Protein AF-A0A2Z6ZSB6-F1 (afdb_monomer)

Nearest PDB structures (foldseek):
  2xss-assembly1_B-2  TM=2.719E-01  e=9.763E+00  Homo sapiens

Sequence (79 aa):
MSLSHNEIPMLSKEEYDVWKIRMQAHLAAQNDDMWEVMTNGPLKIMKANPAFAITGGAPEWIEKSRAEYTTEDKNEGQS

Structure (mmCIF, N/CA/C/O backbone):
data_AF-A0A2Z6ZSB6-F1
#
_entry.id   AF-A0A2Z6ZSB6-F1
#
loop_
_atom_site.group_PDB
_atom_site.id
_atom_site.type_s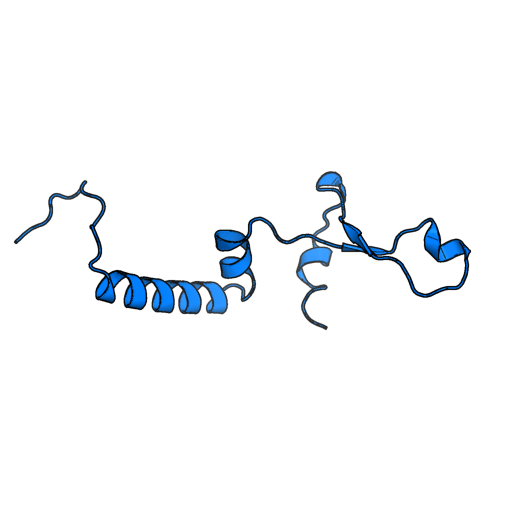ymbol
_atom_site.label_atom_id
_atom_site.label_alt_id
_atom_site.label_comp_id
_atom_site.label_asym_id
_atom_site.label_entity_id
_atom_site.label_seq_id
_atom_site.pdbx_PDB_ins_code
_atom_site.Cartn_x
_atom_site.Cartn_y
_atom_site.Cartn_z
_atom_site.occupancy
_atom_site.B_iso_or_equiv
_atom_site.auth_seq_id
_atom_site.auth_comp_id
_atom_site.auth_asym_id
_atom_site.auth_atom_id
_atom_site.pdbx_PDB_model_num
ATOM 1 N N . MET A 1 1 ? -9.701 9.017 35.669 1.00 43.91 1 MET A N 1
ATOM 2 C CA . MET A 1 1 ? -8.904 7.776 35.671 1.00 43.91 1 MET A CA 1
ATOM 3 C C . MET A 1 1 ? -7.683 8.055 34.819 1.00 43.91 1 MET A C 1
ATOM 5 O O . MET A 1 1 ? -7.863 8.459 33.679 1.00 43.91 1 MET A O 1
ATOM 9 N N . SER A 1 2 ? -6.483 7.968 35.384 1.00 45.75 2 SER A N 1
ATOM 10 C CA . SER A 1 2 ? -5.238 8.205 34.650 1.00 45.75 2 SER A CA 1
ATOM 11 C C . SER A 1 2 ? -4.680 6.846 34.253 1.00 45.75 2 SER A C 1
ATOM 13 O O . SER A 1 2 ? -4.315 6.078 35.141 1.00 45.75 2 SER A O 1
ATOM 15 N N . LEU A 1 3 ? -4.674 6.523 32.956 1.00 53.31 3 LEU A N 1
ATOM 16 C CA . LEU A 1 3 ? -3.944 5.350 32.476 1.00 53.31 3 LEU A CA 1
ATOM 17 C C . LEU A 1 3 ? -2.456 5.560 32.766 1.00 53.31 3 LEU A C 1
ATOM 19 O O . LEU A 1 3 ? -1.926 6.657 32.574 1.00 53.31 3 LEU A O 1
ATOM 23 N N . SER A 1 4 ? -1.795 4.519 33.266 1.00 63.19 4 SER A N 1
ATOM 24 C CA . SER A 1 4 ? -0.353 4.546 33.468 1.00 63.19 4 SER A CA 1
ATOM 25 C C . SER A 1 4 ? 0.349 4.684 32.108 1.00 63.19 4 SER A C 1
ATOM 27 O O . SER A 1 4 ? -0.101 4.129 31.108 1.00 63.19 4 SER A O 1
ATOM 29 N N . HIS A 1 5 ? 1.443 5.448 32.047 1.00 59.59 5 HIS A N 1
ATOM 30 C CA . HIS A 1 5 ? 2.103 5.868 30.798 1.00 59.59 5 HIS A CA 1
ATOM 31 C C . HIS A 1 5 ? 2.691 4.731 29.928 1.00 59.59 5 HIS A C 1
ATOM 33 O O . HIS A 1 5 ? 3.292 5.020 28.897 1.00 59.59 5 HIS A O 1
ATOM 39 N N . ASN A 1 6 ? 2.517 3.460 30.313 1.00 56.66 6 ASN A N 1
ATOM 40 C CA . ASN A 1 6 ? 3.109 2.295 29.649 1.00 56.66 6 ASN A CA 1
ATOM 41 C C . ASN A 1 6 ? 2.091 1.207 29.262 1.00 56.66 6 ASN A C 1
ATOM 43 O O . ASN A 1 6 ? 2.491 0.154 28.765 1.00 56.66 6 ASN A O 1
ATOM 47 N N . GLU A 1 7 ? 0.795 1.420 29.479 1.00 54.28 7 GLU A N 1
ATOM 48 C CA . GLU A 1 7 ? -0.226 0.475 29.028 1.00 54.28 7 GLU A CA 1
ATOM 49 C C . GLU A 1 7 ? -0.612 0.805 27.590 1.00 54.28 7 GLU A C 1
ATOM 51 O O . GLU A 1 7 ? -0.986 1.938 27.286 1.00 54.28 7 GLU A O 1
ATOM 56 N N . ILE A 1 8 ? -0.508 -0.185 26.694 1.00 60.34 8 ILE A N 1
ATOM 57 C CA . ILE A 1 8 ? -1.072 -0.071 25.346 1.00 60.34 8 ILE A CA 1
ATOM 58 C C . ILE A 1 8 ? -2.554 0.253 25.552 1.00 60.34 8 ILE A C 1
ATOM 60 O O . ILE A 1 8 ? -3.246 -0.567 26.162 1.00 60.34 8 ILE A O 1
ATOM 64 N N . PRO A 1 9 ? -3.051 1.427 25.119 1.00 63.06 9 PRO A N 1
ATOM 65 C CA . PRO A 1 9 ? -4.448 1.764 25.315 1.00 63.06 9 PRO A CA 1
ATOM 66 C C . PRO A 1 9 ? -5.285 0.689 24.627 1.00 63.06 9 PRO A C 1
ATOM 68 O O . PRO A 1 9 ? -5.253 0.541 23.405 1.00 63.06 9 PRO A O 1
ATOM 71 N N . MET A 1 10 ? -5.989 -0.106 25.433 1.00 73.12 10 MET A N 1
ATOM 72 C CA . MET A 1 10 ? -6.981 -1.045 24.932 1.00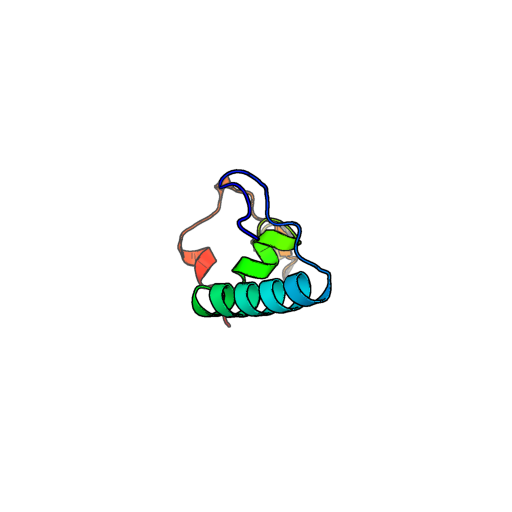 73.12 10 MET A CA 1
ATOM 73 C C . MET A 1 10 ? -8.154 -0.206 24.443 1.00 73.12 10 MET A C 1
ATOM 75 O O . MET A 1 10 ? -9.019 0.176 25.227 1.00 73.12 10 MET A O 1
ATOM 79 N N . LEU A 1 11 ? -8.131 0.150 23.161 1.00 77.81 11 LEU A N 1
ATOM 80 C CA . LEU A 1 11 ? -9.236 0.849 22.521 1.00 77.81 11 LEU A CA 1
ATOM 81 C C . LEU A 1 11 ? -10.494 -0.022 22.637 1.00 77.81 11 LEU A C 1
ATOM 83 O O . LEU A 1 11 ? -10.448 -1.225 22.359 1.00 77.81 11 LEU A O 1
ATOM 87 N N . SER A 1 12 ? -11.621 0.582 23.019 1.00 86.25 12 SER A N 1
ATOM 88 C CA . SER A 1 12 ? -12.929 -0.032 22.771 1.00 86.25 12 SER A CA 1
ATOM 89 C C . SER A 1 12 ? -13.138 -0.226 21.267 1.00 86.25 12 SER A C 1
ATOM 91 O O . SER A 1 12 ? -12.411 0.331 20.440 1.00 86.25 12 SER A O 1
ATOM 93 N N . LYS A 1 13 ? -14.134 -1.026 20.880 1.00 86.50 13 LYS A N 1
ATOM 94 C CA . LYS A 1 13 ? -14.391 -1.292 19.461 1.00 86.50 13 LYS A CA 1
ATOM 95 C C . LYS A 1 13 ? -14.705 -0.004 18.694 1.00 86.50 13 LYS A C 1
ATOM 97 O O . LYS A 1 13 ? -14.165 0.216 17.614 1.00 86.50 13 LYS A O 1
ATOM 102 N N . GLU A 1 14 ? -15.505 0.869 19.292 1.00 88.88 14 GLU A N 1
ATOM 103 C CA . GLU A 1 14 ? -15.880 2.161 18.727 1.00 88.88 14 GLU A CA 1
ATOM 104 C C . GLU A 1 14 ? -14.666 3.098 18.611 1.00 88.88 14 GLU A C 1
ATOM 106 O O . GLU A 1 14 ? -14.479 3.759 17.589 1.00 88.88 14 GLU A O 1
ATOM 111 N N . GLU A 1 15 ? -13.797 3.130 19.626 1.00 88.50 15 GLU A N 1
ATOM 112 C CA . GLU A 1 15 ? -12.561 3.921 19.587 1.00 88.50 15 GLU A CA 1
ATOM 113 C C . GLU A 1 15 ? -11.554 3.374 18.569 1.00 88.50 15 GLU A C 1
ATOM 115 O O . GLU A 1 15 ? -10.863 4.158 17.917 1.00 88.50 15 GLU A O 1
ATOM 120 N N . TYR A 1 1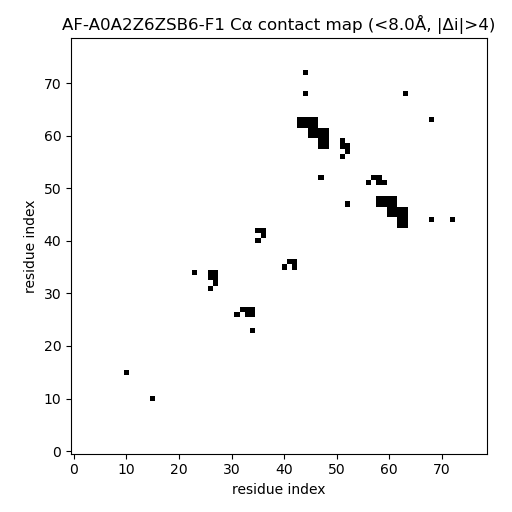6 ? -11.492 2.052 18.393 1.00 88.31 16 TYR A N 1
ATOM 121 C CA . TYR A 1 16 ? -10.670 1.411 17.373 1.00 88.31 16 TYR A CA 1
ATOM 122 C C . TYR A 1 16 ? -11.136 1.783 15.964 1.00 88.31 16 TYR A C 1
ATOM 124 O O . TYR A 1 16 ? -10.306 2.149 15.134 1.00 88.31 16 TYR A O 1
ATOM 132 N N . ASP A 1 17 ? -12.443 1.757 15.697 1.00 89.81 17 ASP A N 1
ATOM 133 C CA . ASP A 1 17 ? -12.988 2.127 14.388 1.00 89.81 17 ASP A CA 1
ATOM 134 C C . ASP A 1 17 ? -12.725 3.610 14.071 1.00 89.81 17 ASP A C 1
ATOM 136 O O . ASP A 1 17 ? -12.269 3.947 12.975 1.00 89.81 17 ASP A O 1
ATOM 140 N N . VAL A 1 18 ? -12.910 4.503 15.052 1.00 91.81 18 VAL A N 1
ATOM 141 C CA . VAL A 1 18 ? -12.584 5.933 14.905 1.00 91.81 18 VAL A CA 1
ATOM 142 C C . VAL A 1 18 ? -11.084 6.146 14.683 1.00 91.81 18 VAL A C 1
ATOM 144 O O . VAL A 1 18 ? -10.693 6.935 13.818 1.00 91.81 18 VAL A O 1
ATOM 147 N N . TRP A 1 19 ? -10.231 5.454 15.442 1.00 90.56 19 TRP A N 1
ATOM 148 C CA . TRP A 1 19 ? -8.779 5.506 15.268 1.00 90.56 19 TRP A CA 1
ATOM 149 C C . TRP A 1 19 ? -8.365 5.016 13.878 1.00 90.56 19 TRP A C 1
ATOM 151 O O . TRP A 1 19 ? -7.594 5.693 13.197 1.00 90.56 19 TRP A O 1
ATOM 161 N N . LYS A 1 20 ? -8.930 3.894 13.424 1.00 89.75 20 LYS A N 1
ATOM 162 C CA . LYS A 1 20 ? -8.659 3.296 12.116 1.00 89.75 20 LYS A CA 1
ATOM 163 C C . LYS A 1 20 ? -8.990 4.263 10.981 1.00 89.75 20 LYS A C 1
ATOM 165 O O . LYS A 1 20 ? -8.138 4.486 10.128 1.00 89.75 20 LYS A O 1
ATOM 170 N N . ILE A 1 21 ? -10.167 4.895 11.010 1.00 92.44 21 ILE A N 1
ATOM 171 C CA . ILE A 1 21 ? -10.587 5.879 9.995 1.00 92.44 21 ILE A CA 1
ATOM 172 C C . ILE A 1 21 ? -9.637 7.084 9.970 1.00 92.44 21 ILE A C 1
ATOM 174 O O . ILE A 1 21 ? -9.218 7.530 8.902 1.00 92.44 21 ILE A O 1
ATOM 178 N N . ARG A 1 22 ? -9.257 7.608 11.143 1.00 93.25 22 ARG A N 1
ATOM 179 C CA . ARG A 1 22 ? -8.319 8.740 11.235 1.00 93.25 22 ARG A CA 1
ATOM 180 C C . ARG A 1 22 ? -6.934 8.378 10.714 1.00 93.25 22 ARG A C 1
ATOM 182 O O . ARG A 1 22 ? -6.310 9.195 10.045 1.00 93.25 22 ARG A O 1
ATOM 189 N N . MET A 1 23 ? -6.467 7.167 11.005 1.00 91.44 23 MET A N 1
ATOM 190 C CA . MET A 1 23 ? -5.170 6.692 10.539 1.00 91.44 23 MET A CA 1
ATOM 191 C C . MET A 1 23 ? -5.166 6.460 9.030 1.00 91.44 23 MET A C 1
ATOM 193 O O . MET A 1 23 ? -4.246 6.907 8.356 1.00 91.44 23 MET A O 1
ATOM 197 N N . GLN A 1 24 ? -6.230 5.865 8.488 1.00 89.56 24 GLN A N 1
ATOM 198 C CA . GLN A 1 24 ? -6.435 5.738 7.046 1.00 89.56 24 GLN A CA 1
ATOM 199 C C . GLN A 1 24 ? -6.394 7.099 6.346 1.00 89.56 24 GLN A C 1
ATOM 201 O O . GLN A 1 24 ? -5.622 7.272 5.410 1.00 89.56 24 GLN A O 1
ATOM 206 N N . ALA A 1 25 ? -7.160 8.081 6.830 1.00 90.75 25 ALA A N 1
ATOM 207 C CA . ALA A 1 25 ? -7.192 9.419 6.239 1.00 90.75 25 ALA A CA 1
ATOM 208 C C . ALA A 1 25 ? -5.839 10.148 6.338 1.00 90.75 25 ALA A C 1
ATOM 210 O O . ALA A 1 25 ? -5.431 10.830 5.401 1.00 90.75 25 ALA A O 1
ATOM 211 N N . HIS A 1 26 ? -5.130 10.001 7.461 1.00 90.19 26 HIS A N 1
ATOM 212 C CA . HIS A 1 26 ? -3.809 10.598 7.645 1.00 90.19 26 HIS A CA 1
ATOM 213 C C . HIS A 1 26 ? -2.755 9.984 6.716 1.00 90.19 26 HIS A C 1
ATOM 215 O O . HIS A 1 26 ? -1.930 10.713 6.171 1.00 90.19 26 HIS A O 1
ATOM 221 N N . LEU A 1 27 ? -2.790 8.662 6.536 1.00 88.81 27 LEU A N 1
ATOM 222 C CA . LEU A 1 27 ? -1.884 7.948 5.642 1.00 88.81 27 LEU A CA 1
ATOM 223 C C . LEU A 1 27 ? -2.179 8.271 4.179 1.00 88.81 27 LEU A C 1
ATOM 225 O O . LEU A 1 27 ? -1.247 8.621 3.468 1.00 88.81 27 LEU A O 1
ATOM 229 N N . ALA A 1 28 ? -3.451 8.272 3.770 1.00 86.44 28 ALA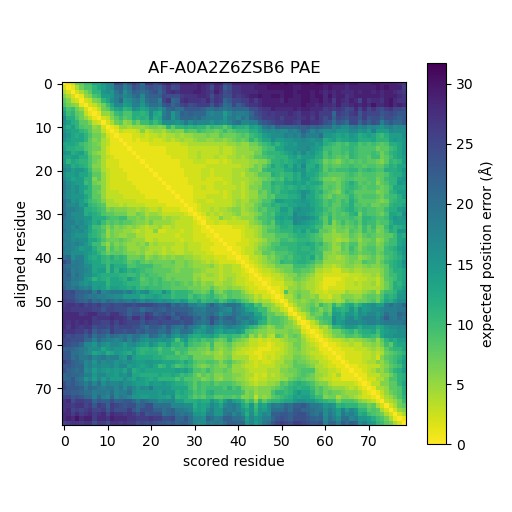 A N 1
ATOM 230 C CA . ALA A 1 28 ? -3.859 8.654 2.417 1.00 86.44 28 ALA A CA 1
ATOM 231 C C . ALA A 1 28 ? -3.408 10.081 2.053 1.00 86.44 28 ALA A C 1
ATOM 233 O O . ALA A 1 28 ? -2.885 10.322 0.973 1.00 86.44 28 ALA A O 1
ATOM 234 N N . ALA A 1 29 ? -3.482 11.023 3.001 1.00 87.94 29 ALA A N 1
ATOM 235 C CA . ALA A 1 29 ? -2.978 12.382 2.794 1.00 87.94 29 ALA A CA 1
ATOM 236 C C . ALA A 1 29 ? -1.455 12.465 2.544 1.00 87.94 29 ALA A C 1
ATOM 238 O O . ALA A 1 29 ? -0.982 13.481 2.034 1.00 87.94 29 ALA A O 1
ATOM 239 N N . GLN A 1 30 ? -0.681 11.441 2.924 1.00 84.88 30 GLN A N 1
ATOM 240 C CA . GLN A 1 30 ? 0.753 11.343 2.625 1.00 84.88 30 GLN A CA 1
ATOM 241 C C . GLN A 1 30 ? 1.012 10.517 1.360 1.00 84.88 30 GLN A C 1
ATOM 243 O O . GLN A 1 30 ? 1.830 10.907 0.527 1.00 84.88 30 GLN A O 1
ATOM 248 N N . ASN A 1 31 ? 0.353 9.365 1.255 1.00 82.56 31 ASN A N 1
ATOM 249 C CA . ASN A 1 31 ? 0.392 8.445 0.130 1.00 82.56 31 ASN A CA 1
ATOM 250 C C . ASN A 1 31 ? -0.811 7.487 0.223 1.00 82.56 31 ASN A C 1
ATOM 252 O O . ASN A 1 31 ? -0.932 6.745 1.203 1.00 82.56 31 ASN A O 1
ATOM 256 N N . ASP A 1 32 ? -1.657 7.471 -0.806 1.00 80.06 32 ASP A N 1
ATOM 257 C CA . ASP A 1 32 ? -2.868 6.644 -0.874 1.00 80.06 32 ASP A CA 1
ATOM 258 C C . ASP A 1 32 ? -2.587 5.141 -0.679 1.00 80.06 32 ASP A C 1
ATOM 260 O O . ASP A 1 32 ? -3.386 4.435 -0.057 1.00 80.06 32 ASP A O 1
ATOM 264 N N . ASP A 1 33 ? -1.400 4.667 -1.069 1.00 82.25 33 ASP A N 1
ATOM 265 C CA . ASP A 1 33 ? -1.058 3.243 -1.024 1.00 82.25 33 ASP A CA 1
ATOM 266 C C . ASP A 1 33 ? -0.446 2.794 0.320 1.00 82.25 33 ASP A C 1
ATOM 268 O O . ASP A 1 33 ? -0.259 1.597 0.566 1.00 82.25 33 ASP A O 1
ATOM 272 N N . MET A 1 34 ? -0.130 3.720 1.241 1.00 86.62 34 MET A N 1
ATOM 273 C CA . MET A 1 34 ? 0.516 3.362 2.518 1.00 86.62 34 MET A CA 1
ATOM 274 C C . MET A 1 34 ? -0.352 2.435 3.373 1.00 86.62 34 MET A C 1
ATOM 276 O O . MET A 1 34 ? 0.167 1.535 4.038 1.00 86.62 34 MET A O 1
ATOM 280 N N . TRP A 1 35 ? -1.670 2.647 3.370 1.00 86.38 35 TRP A N 1
ATOM 281 C CA . TRP A 1 35 ? -2.588 1.794 4.123 1.00 86.38 35 TRP A CA 1
ATOM 282 C C . TRP A 1 35 ? -2.604 0.360 3.581 1.00 86.38 35 TRP A C 1
ATOM 284 O O . TRP A 1 35 ? -2.647 -0.603 4.354 1.00 86.38 35 TRP A O 1
ATOM 294 N N . GLU A 1 36 ? -2.532 0.209 2.259 1.00 85.25 36 GLU A N 1
ATOM 295 C CA . GLU A 1 36 ? -2.485 -1.098 1.614 1.00 85.25 36 GLU A CA 1
ATOM 296 C C . GLU A 1 36 ? -1.188 -1.833 1.972 1.00 85.25 36 GLU A C 1
ATOM 298 O O . GLU A 1 36 ? -1.236 -2.995 2.374 1.00 85.25 36 GLU A O 1
ATOM 303 N N . VAL A 1 37 ? -0.050 -1.125 1.991 1.00 85.62 37 VAL A N 1
ATOM 304 C CA . VAL A 1 37 ? 1.241 -1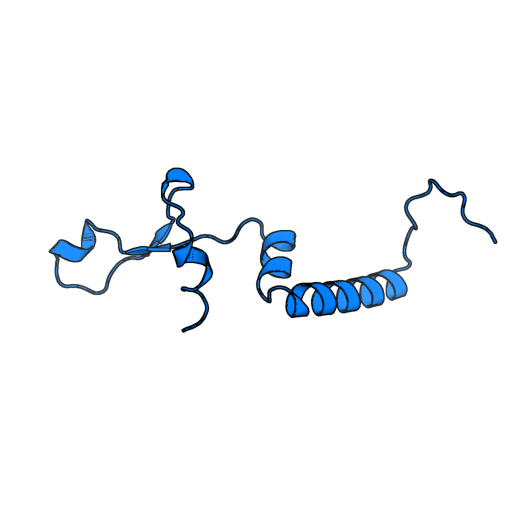.686 2.426 1.00 85.62 37 VAL A CA 1
ATOM 305 C C . VAL A 1 37 ? 1.190 -2.236 3.852 1.00 85.62 37 VAL A C 1
ATOM 307 O O . VAL A 1 37 ? 1.732 -3.304 4.142 1.00 85.62 37 VAL A O 1
ATOM 310 N N . MET A 1 38 ? 0.554 -1.505 4.768 1.00 83.50 38 MET A N 1
ATOM 311 C CA . MET A 1 38 ? 0.469 -1.907 6.175 1.00 83.50 38 MET A CA 1
ATOM 312 C C . MET A 1 38 ? -0.472 -3.093 6.403 1.00 83.50 38 MET A C 1
ATOM 314 O O . MET A 1 38 ? -0.257 -3.866 7.335 1.00 83.50 38 MET A O 1
ATOM 318 N N . THR A 1 39 ? -1.520 -3.228 5.588 1.00 87.00 39 THR A N 1
ATOM 319 C CA . THR A 1 39 ? -2.557 -4.257 5.768 1.00 87.00 39 THR A CA 1
ATOM 320 C C . THR A 1 39 ? -2.278 -5.531 4.981 1.00 87.00 39 THR A C 1
ATOM 322 O O . THR A 1 39 ? -2.462 -6.624 5.514 1.00 87.00 39 THR A O 1
ATOM 325 N N . ASN A 1 40 ? -1.798 -5.393 3.748 1.00 86.19 40 ASN A N 1
ATOM 326 C CA . ASN A 1 40 ? -1.600 -6.494 2.807 1.00 86.19 40 ASN A CA 1
ATOM 327 C C . ASN A 1 40 ? -0.115 -6.834 2.591 1.00 86.19 40 ASN A C 1
ATOM 329 O O . ASN A 1 40 ? 0.202 -7.836 1.948 1.00 86.19 40 ASN A O 1
ATOM 333 N N . GLY A 1 41 ? 0.797 -6.045 3.166 1.00 83.75 41 GLY A N 1
ATOM 334 C CA . GLY A 1 41 ? 2.238 -6.179 2.975 1.00 83.75 41 GLY A CA 1
ATOM 335 C C . GLY A 1 41 ? 2.760 -5.319 1.818 1.00 83.75 41 GLY A C 1
ATOM 336 O O . GLY A 1 41 ? 1.994 -4.606 1.181 1.00 83.75 41 GLY A O 1
ATOM 337 N N . PRO A 1 42 ? 4.077 -5.345 1.543 1.00 83.19 42 PRO A N 1
ATOM 338 C CA . PRO A 1 42 ? 4.700 -4.477 0.543 1.00 83.19 42 PRO A CA 1
ATOM 339 C C . PRO A 1 42 ? 4.016 -4.549 -0.828 1.00 83.19 42 PRO A C 1
ATOM 341 O O . PRO A 1 42 ? 3.744 -5.649 -1.312 1.00 83.19 42 PRO A O 1
ATOM 344 N N . LEU A 1 43 ? 3.806 -3.391 -1.470 1.00 82.12 43 LEU A N 1
ATOM 345 C CA . LEU A 1 43 ? 3.285 -3.330 -2.838 1.00 82.12 43 LEU A CA 1
ATOM 346 C C . LEU A 1 43 ? 4.161 -4.164 -3.772 1.00 82.12 43 LEU A C 1
ATOM 348 O O . LEU A 1 43 ? 5.396 -4.086 -3.747 1.00 82.12 43 LEU A O 1
ATOM 352 N N . LYS A 1 44 ? 3.494 -4.952 -4.609 1.00 84.50 44 LYS A N 1
ATOM 353 C CA . LYS A 1 44 ? 4.137 -5.756 -5.641 1.00 84.50 44 LYS A CA 1
ATOM 354 C C . LYS A 1 44 ? 4.334 -4.895 -6.873 1.00 84.50 44 LYS A C 1
ATOM 356 O O . LYS A 1 44 ? 3.378 -4.577 -7.571 1.00 84.50 44 LYS A O 1
ATOM 361 N N . ILE A 1 45 ? 5.580 -4.536 -7.140 1.00 87.62 45 ILE A N 1
ATOM 362 C CA . ILE A 1 45 ? 5.935 -3.817 -8.358 1.00 87.62 45 ILE A CA 1
ATOM 363 C C . ILE A 1 45 ? 5.966 -4.836 -9.498 1.00 87.62 45 ILE A C 1
ATOM 365 O O . ILE A 1 45 ? 6.631 -5.866 -9.389 1.00 87.62 45 ILE A O 1
ATOM 369 N N . MET A 1 46 ? 5.239 -4.570 -10.579 1.00 88.81 46 MET A N 1
ATOM 370 C CA . MET A 1 46 ? 5.140 -5.473 -11.729 1.00 88.81 46 MET A CA 1
ATOM 371 C C . MET A 1 46 ? 6.060 -5.013 -12.866 1.00 88.81 46 MET A C 1
ATOM 373 O O . MET A 1 46 ? 6.361 -3.832 -13.005 1.00 88.81 46 MET A O 1
ATOM 377 N N . LYS A 1 47 ? 6.516 -5.946 -13.704 1.00 87.62 47 LYS A N 1
ATOM 378 C CA . LYS A 1 47 ? 7.209 -5.680 -14.974 1.00 87.62 47 LYS A CA 1
ATOM 379 C C . LYS A 1 47 ? 6.664 -6.562 -16.083 1.00 87.62 47 LYS A C 1
ATOM 381 O O . LYS A 1 47 ? 6.216 -7.677 -15.825 1.00 87.62 47 LYS A O 1
ATOM 386 N N . ALA A 1 48 ? 6.761 -6.091 -17.322 1.00 87.75 48 ALA A N 1
ATOM 387 C CA . ALA A 1 48 ? 6.493 -6.932 -18.478 1.00 87.75 48 ALA A CA 1
ATOM 388 C C . ALA A 1 48 ? 7.482 -8.108 -18.515 1.00 87.75 48 ALA A C 1
ATOM 390 O O . ALA A 1 48 ? 8.686 -7.934 -18.305 1.00 87.75 48 ALA A O 1
ATOM 391 N N . ASN A 1 49 ? 6.977 -9.306 -18.794 1.00 85.12 49 ASN A N 1
ATOM 392 C CA . ASN A 1 49 ? 7.777 -10.503 -18.968 1.00 85.12 49 ASN A CA 1
ATOM 393 C C . ASN A 1 49 ? 8.577 -10.389 -20.280 1.00 85.12 49 ASN A C 1
ATOM 395 O O . ASN A 1 49 ? 7.985 -10.442 -21.366 1.00 85.12 49 ASN A O 1
ATOM 399 N N . PRO A 1 50 ? 9.917 -10.283 -20.223 1.00 77.62 50 PRO A N 1
ATOM 400 C CA . PRO A 1 50 ? 10.732 -10.150 -21.427 1.00 77.62 50 PRO A CA 1
ATOM 401 C C . PRO A 1 50 ? 10.666 -11.396 -22.321 1.00 77.62 50 PRO A C 1
ATOM 403 O O . PRO A 1 50 ? 10.864 -11.285 -23.528 1.00 77.62 50 PRO A O 1
ATOM 406 N N . ALA A 1 51 ? 10.344 -12.572 -21.767 1.00 76.38 51 ALA A N 1
ATOM 407 C CA . ALA A 1 51 ? 10.189 -13.798 -22.547 1.00 76.38 51 ALA A CA 1
ATOM 408 C C . ALA A 1 51 ? 8.954 -13.754 -23.464 1.00 76.38 51 ALA A C 1
ATOM 410 O O . ALA A 1 51 ? 8.971 -14.324 -24.554 1.00 76.38 51 ALA A O 1
ATOM 411 N N . PHE A 1 52 ? 7.896 -13.053 -23.045 1.00 66.38 52 PHE A N 1
ATOM 412 C CA . PHE A 1 52 ? 6.651 -12.961 -23.803 1.00 66.38 52 PHE A CA 1
ATOM 413 C C . PHE A 1 52 ? 6.692 -11.863 -24.875 1.00 66.38 52 PHE A C 1
ATOM 415 O O . PHE A 1 52 ? 6.087 -12.014 -25.939 1.00 66.38 52 PHE A O 1
ATOM 422 N N . ALA A 1 53 ? 7.482 -10.806 -24.647 1.00 60.31 53 ALA A N 1
ATOM 423 C CA . ALA A 1 53 ? 7.668 -9.691 -25.581 1.00 60.31 53 ALA A CA 1
ATOM 424 C C . ALA A 1 53 ? 8.177 -10.122 -26.976 1.00 60.31 53 ALA A C 1
ATOM 426 O O . ALA A 1 53 ? 7.987 -9.406 -27.955 1.00 60.31 53 ALA A O 1
ATOM 427 N N . ILE A 1 54 ? 8.771 -11.315 -27.088 1.00 61.47 54 ILE A N 1
ATOM 428 C CA . ILE A 1 54 ? 9.288 -11.882 -28.343 1.00 61.47 54 ILE A CA 1
ATOM 429 C C . ILE A 1 54 ? 8.160 -12.472 -29.219 1.00 61.47 54 ILE A C 1
ATOM 431 O O . ILE A 1 54 ? 8.326 -12.620 -30.427 1.00 61.47 54 ILE A O 1
ATOM 435 N N . THR A 1 55 ? 6.992 -12.782 -28.643 1.00 68.44 55 THR A N 1
ATOM 436 C CA . THR A 1 55 ? 5.916 -13.534 -29.324 1.00 68.44 55 THR A CA 1
ATOM 437 C C . THR A 1 55 ? 4.809 -12.667 -29.939 1.00 68.44 55 THR A C 1
ATOM 439 O O . THR A 1 55 ? 3.885 -13.199 -30.549 1.00 68.44 55 THR A O 1
ATOM 442 N N . GLY A 1 56 ? 4.896 -11.336 -29.826 1.00 67.88 56 GLY A N 1
ATOM 443 C CA . GLY A 1 56 ? 3.945 -10.396 -30.441 1.00 67.88 56 GLY A CA 1
ATOM 444 C C . GLY A 1 56 ? 2.543 -10.361 -29.810 1.00 67.88 56 GLY A C 1
ATOM 445 O O . GLY A 1 56 ? 1.661 -9.692 -30.345 1.00 67.88 56 GLY A O 1
ATOM 446 N N . GLY A 1 57 ? 2.317 -11.066 -28.697 1.00 73.88 57 GLY A N 1
ATOM 447 C CA . GLY A 1 57 ? 1.066 -11.012 -27.935 1.00 73.88 57 GLY A CA 1
ATOM 448 C C . GLY A 1 57 ? 1.0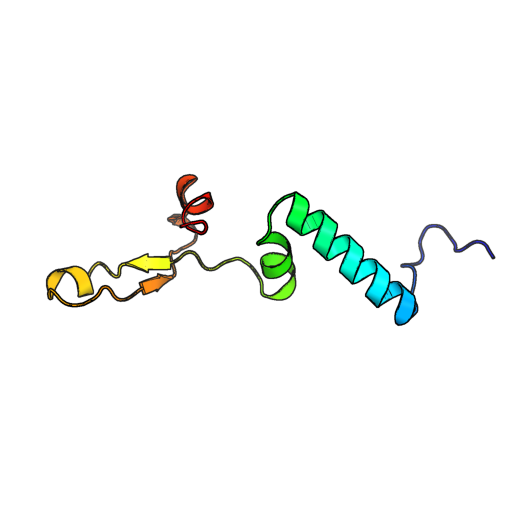37 -9.903 -26.871 1.00 73.88 57 GLY A C 1
ATOM 449 O O . GLY A 1 57 ? 2.007 -9.171 -26.680 1.00 73.88 57 GLY A O 1
ATOM 450 N N . ALA A 1 58 ? -0.071 -9.825 -26.122 1.00 73.88 58 ALA A N 1
ATOM 451 C CA . ALA A 1 58 ? -0.207 -8.921 -24.976 1.00 73.88 58 ALA A CA 1
ATOM 452 C C . ALA A 1 58 ? 0.794 -9.268 -23.853 1.00 73.88 58 ALA A C 1
ATOM 454 O O . ALA A 1 58 ? 0.866 -10.433 -23.472 1.00 73.88 58 ALA A O 1
ATOM 455 N N . PRO A 1 59 ? 1.542 -8.297 -23.300 1.00 74.25 59 PRO A N 1
ATOM 456 C CA . PRO A 1 59 ? 2.578 -8.571 -22.311 1.00 74.25 59 PRO A CA 1
ATOM 457 C C . PRO A 1 59 ? 2.010 -9.283 -21.078 1.00 74.25 59 PRO A C 1
ATOM 459 O O . PRO A 1 59 ? 1.032 -8.841 -20.477 1.00 74.25 59 PRO A O 1
ATOM 462 N N . GLU A 1 60 ? 2.655 -10.379 -20.688 1.00 85.75 60 GLU A N 1
ATOM 463 C CA . GLU A 1 60 ? 2.457 -10.985 -19.375 1.00 85.75 60 GLU A CA 1
ATOM 464 C C . GLU A 1 60 ? 3.157 -10.119 -18.318 1.00 85.75 60 GLU A C 1
ATOM 466 O O . GLU A 1 60 ? 4.273 -9.653 -18.548 1.00 85.75 60 GLU A O 1
ATOM 471 N N . TRP A 1 61 ? 2.524 -9.902 -17.166 1.00 86.38 61 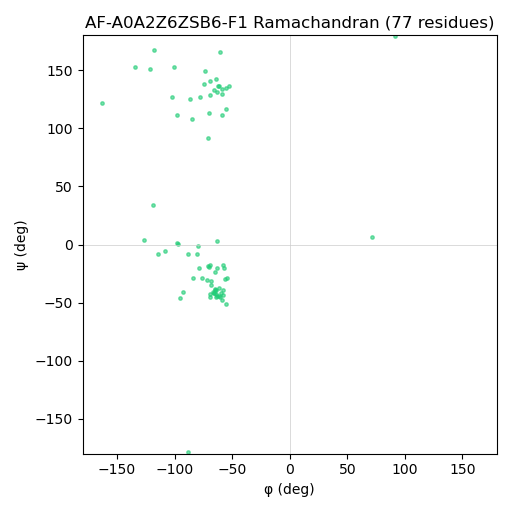TRP A N 1
ATOM 472 C CA . TRP A 1 61 ? 3.095 -9.124 -16.064 1.00 86.38 61 TRP A CA 1
ATOM 473 C C . TRP A 1 61 ? 3.619 -10.053 -14.971 1.00 86.38 61 TRP A C 1
ATOM 475 O O . TRP A 1 61 ? 2.892 -10.912 -14.478 1.00 86.38 61 TRP A O 1
ATOM 485 N N . ILE A 1 62 ? 4.881 -9.868 -14.589 1.00 89.19 62 ILE A N 1
ATOM 486 C CA . ILE A 1 62 ? 5.560 -10.630 -13.536 1.00 89.19 62 ILE A CA 1
ATOM 487 C C . ILE A 1 62 ? 6.059 -9.690 -12.437 1.00 89.19 62 ILE A C 1
ATOM 489 O O . ILE A 1 62 ? 6.385 -8.534 -12.697 1.00 89.19 62 ILE A O 1
ATOM 493 N N . GLU A 1 63 ? 6.146 -10.183 -11.205 1.00 89.00 63 GLU A N 1
ATOM 494 C CA . GLU A 1 63 ? 6.647 -9.405 -10.065 1.00 89.00 63 GLU A CA 1
ATOM 495 C C . GLU A 1 63 ? 8.142 -9.062 -10.252 1.00 89.00 63 GLU A C 1
ATOM 497 O O . GLU A 1 63 ? 8.956 -9.922 -10.608 1.00 89.00 63 GLU A O 1
ATOM 502 N N . LYS A 1 64 ? 8.520 -7.795 -10.032 1.00 89.06 64 LYS A N 1
ATOM 503 C CA . LYS A 1 64 ? 9.921 -7.353 -9.991 1.00 89.06 64 LYS A CA 1
ATOM 504 C C . LYS A 1 64 ? 10.593 -7.923 -8.745 1.00 89.06 64 LYS A C 1
ATOM 506 O O . LYS A 1 64 ? 10.015 -7.930 -7.661 1.00 89.06 64 LYS A O 1
ATOM 511 N N . SER A 1 65 ? 11.851 -8.347 -8.863 1.00 86.00 65 SER A N 1
ATOM 512 C CA . SER A 1 65 ? 12.639 -8.650 -7.667 1.00 86.00 65 SER A CA 1
ATOM 513 C C . SER A 1 65 ? 13.048 -7.350 -6.964 1.00 86.00 65 SER A C 1
ATOM 515 O O . SER A 1 65 ? 13.278 -6.334 -7.615 1.00 86.00 65 SER A O 1
ATOM 517 N N . ARG A 1 66 ? 13.202 -7.373 -5.631 1.00 81.31 66 ARG A N 1
ATOM 518 C CA . ARG A 1 66 ? 13.589 -6.184 -4.841 1.00 81.31 66 ARG A CA 1
ATOM 519 C C . ARG A 1 66 ? 14.886 -5.516 -5.324 1.00 81.31 66 ARG A C 1
ATOM 521 O O . ARG A 1 66 ? 15.048 -4.314 -5.148 1.00 81.31 66 ARG A O 1
ATOM 528 N N . ALA A 1 67 ? 15.806 -6.280 -5.913 1.00 85.44 67 ALA A N 1
ATOM 529 C CA . ALA A 1 67 ? 17.063 -5.755 -6.448 1.00 85.44 67 ALA A CA 1
ATOM 530 C C . ALA A 1 67 ? 16.872 -4.869 -7.695 1.00 85.44 67 ALA A C 1
ATOM 532 O O . ALA A 1 67 ? 17.773 -4.116 -8.046 1.00 85.44 67 ALA A O 1
ATOM 533 N N . GLU A 1 68 ? 15.716 -4.962 -8.352 1.00 84.25 68 GLU A N 1
ATOM 534 C CA . GLU A 1 68 ? 15.374 -4.220 -9.570 1.00 84.25 68 GLU A CA 1
ATOM 535 C C . GLU A 1 68 ? 14.541 -2.965 -9.284 1.00 84.25 68 GLU A C 1
ATOM 537 O O . GLU A 1 68 ? 14.126 -2.289 -10.220 1.00 84.25 68 GLU A O 1
ATOM 542 N N . TYR A 1 69 ? 14.250 -2.669 -8.013 1.00 86.31 69 TYR A N 1
ATOM 543 C CA . TYR A 1 69 ? 13.428 -1.521 -7.642 1.00 86.31 69 TYR A CA 1
ATOM 544 C C . TYR A 1 69 ? 14.187 -0.222 -7.917 1.00 86.31 69 TYR A C 1
ATOM 546 O O . TYR A 1 69 ? 15.321 -0.039 -7.468 1.00 86.31 69 TYR A O 1
ATOM 554 N N . THR A 1 70 ? 13.540 0.694 -8.627 1.00 82.88 70 THR A N 1
ATOM 555 C CA . THR A 1 70 ? 14.063 2.011 -8.988 1.00 82.88 70 THR A CA 1
ATOM 556 C C . THR A 1 70 ? 13.207 3.119 -8.378 1.00 82.88 70 THR A C 1
ATOM 558 O O . THR A 1 70 ? 12.110 2.894 -7.873 1.00 82.88 70 THR A O 1
ATOM 561 N N . THR A 1 71 ? 13.701 4.356 -8.408 1.00 74.69 71 THR A N 1
ATOM 562 C CA . THR A 1 71 ? 12.937 5.520 -7.933 1.00 74.69 71 THR A CA 1
ATOM 563 C C . THR A 1 71 ? 11.769 5.896 -8.850 1.00 74.69 71 THR A C 1
ATOM 565 O O . THR A 1 71 ? 10.877 6.616 -8.406 1.00 74.69 71 THR A O 1
ATOM 568 N N . GLU A 1 72 ? 11.766 5.430 -10.104 1.00 75.81 72 GLU A N 1
ATOM 569 C CA . GLU A 1 72 ? 10.683 5.657 -11.075 1.00 75.81 72 GLU A CA 1
ATOM 570 C C . GLU A 1 72 ? 9.459 4.775 -10.803 1.00 75.81 72 GLU A C 1
ATOM 572 O O . GLU A 1 72 ? 8.335 5.234 -10.993 1.00 75.81 72 GLU A O 1
ATOM 577 N N . ASP A 1 73 ? 9.652 3.590 -10.208 1.00 72.88 73 ASP A N 1
ATOM 578 C CA . ASP A 1 73 ? 8.568 2.688 -9.778 1.00 72.88 73 ASP A CA 1
ATOM 579 C C . ASP A 1 73 ? 7.585 3.331 -8.788 1.00 72.88 73 ASP A C 1
ATOM 581 O O . ASP A 1 73 ? 6.471 2.851 -8.599 1.00 72.88 73 ASP A O 1
ATOM 585 N N . LYS A 1 74 ? 7.984 4.438 -8.151 1.00 64.88 74 LYS A N 1
ATOM 586 C CA . LYS A 1 74 ? 7.132 5.205 -7.237 1.00 64.88 74 LYS A CA 1
ATOM 587 C C . LYS A 1 74 ? 5.993 5.944 -7.954 1.00 64.88 74 LYS A C 1
ATOM 589 O O . LYS A 1 74 ? 5.049 6.359 -7.293 1.00 64.88 74 LYS A O 1
ATOM 594 N N . ASN A 1 75 ? 6.100 6.152 -9.267 1.00 57.94 75 ASN A N 1
ATOM 595 C CA . ASN A 1 75 ? 5.198 7.022 -10.026 1.00 57.94 75 ASN A CA 1
ATOM 596 C C . ASN A 1 75 ? 4.342 6.261 -11.055 1.00 57.94 75 ASN A C 1
ATOM 598 O O . ASN A 1 75 ? 3.434 6.849 -11.635 1.00 57.94 75 ASN A O 1
ATOM 602 N N . GLU A 1 76 ? 4.602 4.970 -11.284 1.00 54.91 76 GLU A N 1
ATOM 603 C CA . GLU A 1 76 ? 3.895 4.172 -12.302 1.00 54.91 76 GLU A CA 1
ATOM 604 C C . GLU A 1 76 ? 2.517 3.659 -11.839 1.00 54.91 76 GLU A C 1
ATOM 606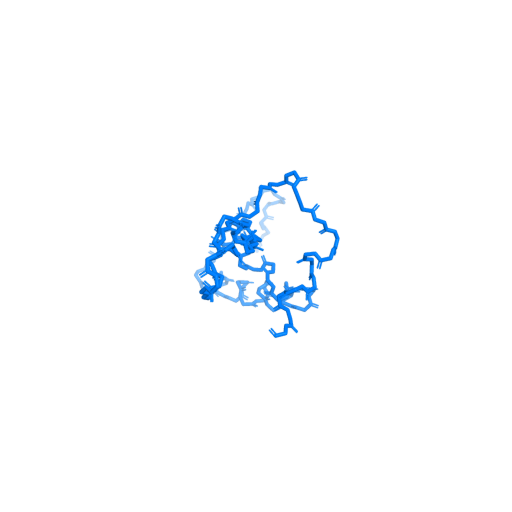 O O . GLU A 1 76 ? 1.747 3.158 -12.652 1.00 54.91 76 GLU A O 1
ATOM 611 N N . GLY A 1 77 ? 2.163 3.826 -10.559 1.00 48.66 77 GLY A N 1
ATOM 612 C CA . GLY A 1 77 ? 0.826 3.513 -10.033 1.00 48.66 77 GLY A CA 1
ATOM 613 C C . GLY A 1 77 ? -0.247 4.583 -10.297 1.00 48.66 77 GLY A C 1
ATOM 614 O O . GLY A 1 77 ? -1.388 4.398 -9.888 1.00 48.66 77 GLY A O 1
ATOM 615 N N . GLN A 1 78 ? 0.098 5.707 -10.945 1.00 41.25 78 GLN A N 1
ATOM 616 C CA . GLN A 1 78 ? -0.786 6.876 -11.120 1.00 41.25 78 GLN A CA 1
ATOM 617 C C . GLN A 1 78 ? -1.106 7.237 -12.587 1.00 41.25 78 GLN A C 1
ATOM 619 O O . GLN A 1 78 ? -1.281 8.413 -12.914 1.00 41.25 78 GLN A O 1
ATOM 624 N N . SER A 1 79 ? -1.212 6.271 -13.502 1.00 35.75 79 SER A N 1
ATOM 625 C CA . SER A 1 79 ? -1.803 6.519 -14.834 1.00 35.75 79 SER A CA 1
ATOM 626 C C . SER A 1 79 ? -2.834 5.479 -15.224 1.00 35.75 79 SER A C 1
ATOM 628 O O . SER A 1 79 ? -2.567 4.278 -15.013 1.00 35.75 79 SER A O 1
#

Solvent-accessible surface area (backbone atoms only — not comparable to full-atom values): 5197 Å² total; per-residue (Å²): 138,82,80,64,100,81,62,79,80,79,62,52,72,69,53,42,54,54,49,49,55,53,50,47,55,56,35,39,76,78,38,70,61,52,55,50,30,74,74,77,41,78,80,81,53,71,38,72,35,74,81,43,62,77,70,79,59,84,69,46,76,38,76,56,58,83,90,72,69,56,84,66,68,76,60,69,85,76,122

pLDDT: mean 77.67, std 13.94, range [35.75, 93.25]

Organism: NCBI:txid472368

Mean predicted aligned error: 11.63 Å

Radius of gyration: 20.07 Å; Cα contacts (8 Å, |Δi|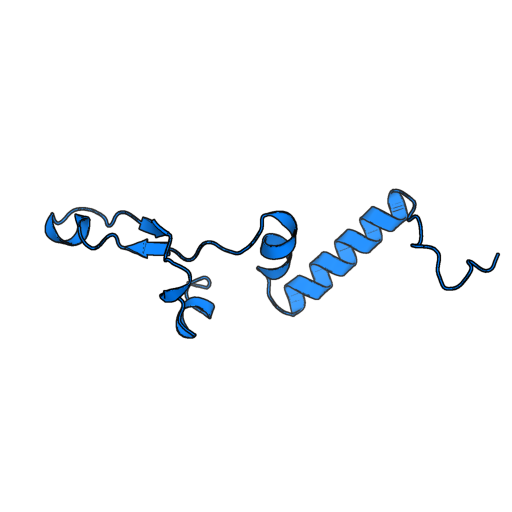>4): 41; chains: 1; bounding box: 33×26×66 Å

Foldseek 3Di:
DDDDPPDPPPQDPVRVVVVVVVVQVVVVVVPNCVVVCVPVNDDFQWDFDPVCVVVPDDTDIDTDDPVPDDPCSVPVVPD

Secondary structure (DSSP, 8-state):
----TTS-----HHHHHHHHHHHHHHHHTT-TTHHHHHHH-S---EEE-TTTTTTTSPPPEEEPPGGG--SGGGTTT--